Protein AF-A0A1W9PBF8-F1 (afdb_monomer_lite)

Sequence (165 aa):
MTYRDDVLYEDLRHQDFWFPLAHLMTHGIIKGHLNQLGGAEESLEEFTDNAFLYFARGIAMWELYISPDFLTDAQWDVLAAAIRWAKDRFPVLMHTEMVGGDPGQREPYAYVHFLEKKGIIAARNPFIEPRILRIKLNPSLGLSPEATNLVVERKYPASWVFASS

pLDDT: mean 88.45, std 8.97, range [43.03, 97.0]

Radius of gyration: 16.3 Å; chains: 1; bounding box: 34×37×48 Å

Structure (mmCIF, N/CA/C/O backbone):
data_AF-A0A1W9PBF8-F1
#
_entry.id   AF-A0A1W9PBF8-F1
#
loop_
_atom_site.group_PDB
_atom_site.id
_atom_site.type_symbol
_atom_site.label_atom_id
_atom_site.label_alt_id
_atom_site.label_comp_id
_atom_site.label_asym_id
_atom_site.label_entity_id
_atom_site.label_seq_id
_atom_site.pdbx_PDB_ins_code
_atom_site.Cartn_x
_atom_site.Cartn_y
_atom_site.Cartn_z
_atom_site.occupancy
_atom_site.B_iso_or_equiv
_atom_site.auth_seq_id
_atom_site.auth_comp_id
_atom_site.auth_asym_id
_atom_site.auth_atom_id
_atom_site.pdbx_PDB_model_num
ATOM 1 N N . MET A 1 1 ? 11.158 5.943 -4.632 1.00 61.88 1 MET A N 1
ATOM 2 C CA . MET A 1 1 ? 9.759 5.627 -4.245 1.00 61.88 1 MET A CA 1
ATOM 3 C C . MET A 1 1 ? 9.261 6.308 -2.963 1.00 61.88 1 MET A C 1
ATOM 5 O O . MET A 1 1 ? 8.060 6.298 -2.755 1.00 61.88 1 MET A O 1
ATOM 9 N N . THR A 1 2 ? 10.106 6.858 -2.081 1.00 79.38 2 THR A N 1
ATOM 10 C CA . THR A 1 2 ? 9.652 7.455 -0.795 1.00 79.38 2 THR A CA 1
ATOM 11 C C . THR A 1 2 ? 9.131 8.891 -0.922 1.00 79.38 2 THR A C 1
ATOM 13 O O . THR A 1 2 ? 8.303 9.299 -0.127 1.00 79.38 2 THR A O 1
ATOM 16 N N . TYR A 1 3 ? 9.533 9.620 -1.968 1.00 85.38 3 TYR A N 1
ATOM 17 C CA . TYR A 1 3 ? 9.153 11.023 -2.186 1.00 85.38 3 TYR A CA 1
ATOM 18 C C . TYR A 1 3 ? 7.636 11.282 -2.199 1.00 85.38 3 TYR A C 1
ATOM 20 O O . TYR A 1 3 ? 7.170 12.264 -1.647 1.00 85.38 3 TYR A O 1
ATOM 28 N N . ARG A 1 4 ? 6.840 10.391 -2.803 1.00 88.94 4 ARG A N 1
ATOM 29 C CA . ARG A 1 4 ? 5.377 10.545 -2.811 1.00 88.94 4 ARG A CA 1
ATOM 30 C C . ARG A 1 4 ? 4.799 10.496 -1.401 1.00 88.94 4 ARG A C 1
ATOM 32 O O . ARG A 1 4 ? 3.900 11.257 -1.083 1.00 88.94 4 ARG A O 1
ATOM 39 N N . ASP A 1 5 ? 5.306 9.575 -0.594 1.00 91.62 5 ASP A N 1
ATOM 40 C CA . ASP A 1 5 ? 4.809 9.359 0.759 1.00 91.62 5 ASP A CA 1
ATOM 41 C C . ASP A 1 5 ? 5.271 10.483 1.686 1.00 91.62 5 ASP A C 1
ATOM 43 O O . ASP A 1 5 ? 4.520 10.874 2.564 1.00 91.62 5 ASP A O 1
ATOM 47 N N . ASP A 1 6 ? 6.457 11.039 1.438 1.00 92.44 6 ASP A N 1
ATOM 48 C CA . ASP A 1 6 ? 6.975 12.252 2.079 1.00 92.44 6 ASP A CA 1
ATOM 49 C C . ASP A 1 6 ? 6.059 13.464 1.826 1.00 92.44 6 ASP A C 1
ATOM 51 O O . ASP A 1 6 ? 5.580 14.083 2.770 1.00 92.44 6 ASP A O 1
ATOM 55 N N . VAL A 1 7 ? 5.681 13.723 0.566 1.00 91.06 7 VAL A N 1
ATOM 56 C CA . VAL A 1 7 ? 4.721 14.796 0.230 1.00 91.06 7 VAL A CA 1
ATOM 57 C C . VAL A 1 7 ? 3.356 14.564 0.886 1.00 91.06 7 VAL A C 1
ATOM 59 O O . VAL A 1 7 ? 2.791 15.483 1.469 1.00 91.06 7 VAL A O 1
ATOM 62 N N . LEU A 1 8 ? 2.835 13.332 0.842 1.00 91.19 8 LEU A N 1
ATOM 63 C CA . LEU A 1 8 ? 1.571 13.003 1.513 1.00 91.19 8 LEU A CA 1
ATOM 64 C C . LEU A 1 8 ? 1.658 13.188 3.031 1.00 91.19 8 LEU A C 1
ATOM 66 O O . LEU A 1 8 ? 0.681 13.599 3.651 1.00 91.19 8 LEU A O 1
ATOM 70 N N . TYR A 1 9 ? 2.801 12.867 3.635 1.00 92.19 9 TYR A N 1
ATOM 71 C CA . TYR A 1 9 ? 3.018 13.068 5.059 1.00 92.19 9 TYR A CA 1
ATOM 72 C C . TYR A 1 9 ? 3.028 14.559 5.403 1.00 92.19 9 TYR A C 1
ATOM 74 O O . TYR A 1 9 ? 2.340 14.956 6.339 1.00 92.19 9 TYR A O 1
ATOM 82 N N . GLU A 1 10 ? 3.721 15.388 4.621 1.00 90.88 10 GLU A N 1
ATOM 83 C CA . GLU A 1 10 ? 3.713 16.846 4.783 1.00 90.88 10 GLU A CA 1
ATOM 84 C C . GLU A 1 10 ? 2.287 17.414 4.708 1.00 90.88 10 GLU A C 1
ATOM 86 O O . GLU A 1 10 ? 1.830 18.073 5.644 1.00 90.88 10 GLU A O 1
ATOM 91 N N . ASP A 1 11 ? 1.541 17.074 3.656 1.00 89.69 11 ASP A N 1
ATOM 92 C CA . ASP A 1 11 ? 0.173 17.560 3.447 1.00 89.69 11 ASP A CA 1
ATOM 93 C C . ASP A 1 11 ? -0.780 17.148 4.588 1.00 89.69 11 ASP A C 1
ATOM 95 O O . ASP A 1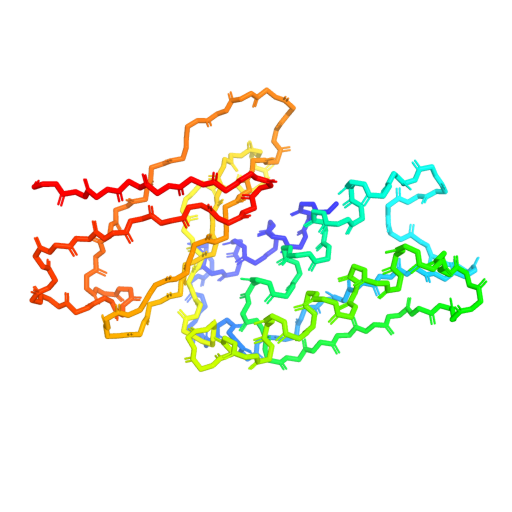 11 ? -1.571 17.955 5.082 1.00 89.69 11 ASP A O 1
ATOM 99 N N . LEU A 1 12 ? -0.707 15.888 5.032 1.00 87.50 12 LEU A N 1
ATOM 100 C CA . LEU A 1 12 ? -1.647 15.332 6.012 1.00 87.50 12 LEU A CA 1
ATOM 101 C C . LEU A 1 12 ? -1.250 15.597 7.469 1.00 87.50 12 LEU A C 1
ATOM 103 O O . LEU A 1 12 ? -2.121 15.672 8.332 1.00 87.50 12 LEU A O 1
ATOM 107 N N . ARG A 1 13 ? 0.050 15.661 7.783 1.00 88.25 13 ARG A N 1
ATOM 108 C CA . ARG A 1 13 ? 0.550 15.742 9.169 1.00 88.25 13 ARG A CA 1
ATOM 109 C C . ARG A 1 13 ? 1.080 17.111 9.546 1.00 88.25 13 ARG A C 1
ATOM 111 O O . ARG A 1 13 ? 0.922 17.498 10.702 1.00 88.25 13 ARG A O 1
ATOM 118 N N . HIS A 1 14 ? 1.708 17.820 8.614 1.00 85.19 14 HIS A N 1
ATOM 119 C CA . HIS A 1 14 ? 2.288 19.133 8.883 1.00 85.19 14 HIS A CA 1
ATOM 120 C C . HIS A 1 14 ? 1.340 20.265 8.492 1.00 85.19 14 HIS A C 1
ATOM 122 O O . HIS A 1 14 ? 1.154 21.193 9.277 1.00 85.19 14 HIS A O 1
ATOM 128 N N . GLN A 1 15 ? 0.701 20.161 7.325 1.00 86.25 15 GLN A N 1
ATOM 129 C CA . GLN A 1 15 ? -0.261 21.160 6.844 1.00 86.25 15 GLN A CA 1
ATOM 130 C C . GLN A 1 15 ? -1.697 20.916 7.345 1.00 86.25 15 GLN A C 1
ATOM 132 O O . GLN A 1 15 ? -2.550 21.787 7.183 1.00 86.25 15 GLN A O 1
ATOM 137 N N . ASP A 1 16 ? -1.950 19.757 7.969 1.00 86.06 16 ASP A N 1
ATOM 138 C CA . ASP A 1 16 ? -3.243 19.347 8.546 1.00 86.06 16 ASP A CA 1
ATOM 139 C C . ASP A 1 16 ? -4.409 19.467 7.549 1.00 86.06 16 ASP A C 1
ATOM 141 O O . ASP A 1 16 ? -5.506 19.948 7.857 1.00 86.06 16 ASP A O 1
ATOM 145 N N . PHE A 1 17 ? -4.167 19.067 6.297 1.00 86.06 17 PHE A N 1
ATOM 146 C CA . PHE A 1 17 ? -5.200 19.124 5.276 1.00 86.06 17 PHE A CA 1
ATOM 147 C C . PHE A 1 17 ? -6.332 18.130 5.544 1.00 86.06 17 PHE A C 1
ATOM 149 O O . PHE A 1 17 ? -6.135 16.926 5.698 1.00 86.06 17 PHE A O 1
ATOM 156 N N . TRP A 1 18 ? -7.558 18.654 5.521 1.00 80.62 18 TRP A N 1
ATOM 157 C CA . TRP A 1 18 ? -8.777 17.924 5.859 1.00 80.62 18 TRP A CA 1
ATOM 158 C C . TRP A 1 18 ? -9.559 17.504 4.611 1.00 80.62 18 TRP A C 1
ATOM 160 O O . TRP A 1 18 ? -10.665 17.974 4.333 1.00 80.62 18 TRP A O 1
ATOM 170 N N . PHE A 1 19 ? -8.973 16.605 3.826 1.00 85.69 19 PHE A N 1
ATOM 171 C CA . PHE A 1 19 ? -9.673 15.901 2.753 1.00 85.69 19 PHE A CA 1
ATOM 172 C C . PHE A 1 19 ? -9.404 14.394 2.842 1.00 85.69 19 PHE A C 1
ATOM 174 O O . PHE A 1 19 ? -8.347 13.981 3.317 1.00 85.69 19 PHE A O 1
ATOM 181 N N . PRO A 1 20 ? -10.330 13.540 2.373 1.00 86.81 20 PRO A N 1
ATOM 182 C CA . PRO A 1 20 ? -10.102 12.101 2.382 1.00 86.81 20 PRO A CA 1
ATOM 183 C C . PRO A 1 20 ? -8.926 11.734 1.472 1.00 86.81 20 PRO A C 1
ATOM 185 O O . PRO A 1 20 ? -8.977 11.991 0.267 1.00 86.81 20 PRO A O 1
ATOM 188 N N . LEU A 1 21 ? -7.901 11.072 2.017 1.00 88.31 21 LEU A N 1
ATOM 189 C CA . LEU A 1 21 ? -6.741 10.602 1.247 1.00 88.31 21 LEU A CA 1
ATOM 190 C C . LEU A 1 21 ? -7.159 9.703 0.068 1.00 88.31 21 LEU A C 1
ATOM 192 O O . LEU A 1 21 ? -6.552 9.758 -0.999 1.00 88.31 21 LEU A O 1
ATOM 196 N N . ALA A 1 22 ? -8.250 8.945 0.208 1.00 91.31 22 ALA A N 1
ATOM 197 C CA . ALA A 1 22 ? -8.802 8.136 -0.878 1.00 91.31 22 ALA A CA 1
ATOM 198 C C . ALA A 1 22 ? -9.193 8.949 -2.127 1.00 91.31 22 ALA A C 1
ATOM 200 O O . ALA A 1 22 ? -9.251 8.395 -3.223 1.00 91.31 22 ALA A O 1
ATOM 201 N N . HIS A 1 23 ? -9.464 10.249 -1.988 1.00 90.62 23 HIS A N 1
ATOM 202 C CA . HIS A 1 23 ? -9.865 11.133 -3.087 1.00 90.62 23 HIS A CA 1
ATOM 203 C C . HIS A 1 23 ? -8.697 11.909 -3.701 1.00 90.62 23 HIS A C 1
ATOM 205 O O . HIS A 1 23 ? -8.906 12.696 -4.625 1.00 90.62 23 HIS A O 1
ATOM 211 N N . LEU A 1 24 ? -7.472 11.690 -3.221 1.00 89.06 24 LEU A N 1
ATOM 212 C CA . LEU A 1 24 ? -6.293 12.276 -3.832 1.00 89.06 24 LEU A CA 1
ATOM 213 C C . LEU A 1 24 ? -5.896 11.536 -5.105 1.00 89.06 24 LEU A C 1
ATOM 215 O O . LEU A 1 24 ? -5.874 10.305 -5.173 1.00 89.06 24 LEU A O 1
ATOM 219 N N . MET A 1 25 ? -5.496 12.322 -6.099 1.00 86.12 25 MET A N 1
ATOM 220 C CA . MET A 1 25 ? -4.662 11.827 -7.180 1.00 86.12 25 MET A CA 1
ATOM 221 C C . MET A 1 25 ? -3.219 11.825 -6.694 1.00 86.12 25 MET A C 1
ATOM 223 O O . MET A 1 25 ? -2.691 12.851 -6.271 1.00 86.12 25 MET A O 1
ATOM 227 N N . THR A 1 26 ? -2.580 10.666 -6.775 1.00 85.50 26 THR A N 1
ATOM 228 C CA . THR A 1 26 ? -1.131 10.560 -6.634 1.00 85.50 26 THR A CA 1
ATOM 229 C C . THR A 1 26 ? -0.596 9.865 -7.867 1.00 85.50 26 THR A C 1
ATOM 231 O O . THR A 1 26 ? -1.300 9.041 -8.455 1.00 85.50 26 THR A O 1
ATOM 234 N N . HIS A 1 27 ? 0.650 10.167 -8.232 1.00 85.12 27 HIS A N 1
ATOM 235 C CA . HIS A 1 27 ? 1.266 9.528 -9.386 1.00 85.12 27 HIS A CA 1
ATOM 236 C C . HIS A 1 27 ? 1.162 8.002 -9.336 1.00 85.12 27 HIS A C 1
ATOM 238 O O . HIS A 1 27 ? 1.152 7.383 -8.275 1.00 85.12 27 HIS A O 1
ATOM 244 N N . GLY A 1 28 ? 1.115 7.392 -10.510 1.00 88.06 28 GLY A N 1
ATOM 245 C CA . GLY A 1 28 ? 0.952 5.959 -10.669 1.00 88.06 28 GLY A CA 1
ATOM 246 C C . GLY A 1 28 ? 2.212 5.110 -10.603 1.00 88.06 28 GLY A C 1
ATOM 247 O O . GLY A 1 28 ? 3.248 5.491 -10.044 1.00 88.06 28 GLY A O 1
ATOM 248 N N . ILE A 1 29 ? 2.093 3.950 -11.241 1.00 91.12 29 ILE A N 1
ATOM 249 C CA . ILE A 1 29 ? 3.216 3.112 -11.667 1.00 91.12 29 ILE A CA 1
ATOM 250 C C . ILE A 1 29 ? 3.684 3.640 -13.027 1.00 91.12 29 ILE A C 1
ATOM 252 O O . ILE A 1 29 ? 2.869 3.815 -13.932 1.00 91.12 29 ILE A O 1
ATOM 256 N N . ILE A 1 30 ? 4.984 3.915 -13.162 1.00 90.81 30 ILE A N 1
ATOM 257 C CA . ILE A 1 30 ? 5.593 4.425 -14.398 1.00 90.81 30 ILE A CA 1
ATOM 258 C C . ILE A 1 30 ? 6.656 3.434 -14.858 1.00 90.81 30 ILE A C 1
ATOM 260 O O . ILE A 1 30 ? 7.721 3.348 -14.247 1.00 90.81 30 ILE A O 1
ATOM 264 N N . LYS A 1 31 ? 6.365 2.691 -15.926 1.00 90.88 31 LYS A N 1
ATOM 265 C CA . LYS A 1 31 ? 7.242 1.648 -16.472 1.00 90.88 31 LYS A CA 1
ATOM 266 C C . LYS A 1 31 ? 7.070 1.577 -17.989 1.00 90.88 31 LYS A C 1
ATOM 268 O O . LYS A 1 31 ? 6.260 0.811 -18.506 1.00 90.88 31 LYS A O 1
ATOM 273 N N . GLY A 1 32 ? 7.802 2.421 -18.707 1.00 90.88 32 GLY A N 1
ATOM 274 C CA . GLY A 1 32 ? 7.759 2.473 -20.163 1.00 90.88 32 GLY A CA 1
ATOM 275 C C . GLY A 1 32 ? 9.096 2.845 -20.791 1.00 90.88 32 GLY A C 1
ATOM 276 O O . GLY A 1 32 ? 10.048 3.209 -20.105 1.00 90.88 32 GLY A O 1
ATOM 277 N N . HIS A 1 33 ? 9.148 2.791 -22.121 1.00 89.62 33 HIS A N 1
ATOM 278 C CA . HIS A 1 33 ? 10.388 2.986 -22.888 1.00 89.62 33 HIS A CA 1
ATOM 279 C C . HIS A 1 33 ? 11.059 4.345 -22.650 1.00 89.62 33 HIS A C 1
ATOM 281 O O . HIS A 1 33 ? 12.281 4.447 -22.673 1.00 89.62 33 HIS A O 1
ATOM 287 N N . LEU A 1 34 ? 10.260 5.395 -22.428 1.00 88.50 34 LEU A N 1
ATOM 288 C CA . LEU A 1 34 ? 10.753 6.766 -22.246 1.00 88.50 34 LEU A CA 1
ATOM 289 C C . LEU A 1 34 ? 11.044 7.118 -20.786 1.00 88.50 34 LEU A C 1
ATOM 291 O O . LEU A 1 34 ? 11.772 8.073 -20.522 1.00 88.50 34 LEU A O 1
ATOM 295 N N . ASN A 1 35 ? 10.447 6.393 -19.838 1.00 85.69 35 ASN A N 1
ATOM 296 C CA . ASN A 1 35 ? 10.673 6.607 -18.418 1.00 85.69 35 ASN A CA 1
ATOM 297 C C . ASN A 1 35 ? 10.284 5.363 -17.615 1.00 85.69 35 ASN A C 1
ATOM 299 O O . ASN A 1 35 ? 9.219 4.779 -17.820 1.00 85.69 35 ASN A O 1
ATOM 303 N N . GLN A 1 36 ? 11.123 5.007 -16.649 1.00 84.25 36 GLN A N 1
ATOM 304 C CA . GLN A 1 36 ? 10.899 3.887 -15.746 1.00 84.25 36 GLN A CA 1
ATOM 305 C C . GLN A 1 36 ? 11.279 4.283 -14.322 1.00 84.25 36 GLN A C 1
ATOM 307 O O . GLN A 1 36 ? 12.455 4.379 -13.961 1.00 84.25 36 GLN A O 1
ATOM 312 N N . LEU A 1 37 ? 10.262 4.509 -13.495 1.00 80.56 37 LEU A N 1
ATOM 313 C CA . LEU A 1 37 ? 10.465 4.665 -12.063 1.00 80.56 37 LEU A CA 1
ATOM 314 C C . LEU A 1 37 ? 10.837 3.296 -11.490 1.00 80.56 37 LEU A C 1
ATOM 316 O O . LEU A 1 37 ? 10.074 2.354 -11.641 1.00 80.56 37 LEU A O 1
ATOM 320 N N . GLY A 1 38 ? 12.012 3.209 -10.865 1.00 76.69 38 GLY A N 1
ATOM 321 C CA . GLY A 1 38 ? 12.640 1.945 -10.448 1.00 76.69 38 GLY A CA 1
ATOM 322 C C . GLY A 1 38 ? 13.962 1.679 -11.175 1.00 76.69 38 GLY A C 1
ATOM 323 O O . GLY A 1 38 ? 14.839 1.015 -10.636 1.00 76.69 38 GLY A O 1
ATOM 324 N N . GLY A 1 39 ? 14.166 2.301 -12.342 1.00 84.00 39 GLY A N 1
ATOM 325 C CA . GLY A 1 39 ? 15.369 2.114 -13.153 1.00 84.00 39 GLY A CA 1
ATOM 326 C C . GLY A 1 39 ? 15.325 0.851 -14.018 1.00 84.00 39 GLY A C 1
ATOM 327 O O . GLY A 1 39 ? 14.341 0.110 -14.026 1.00 84.00 39 GLY A O 1
ATOM 328 N N . ALA A 1 40 ? 16.391 0.646 -14.796 1.00 81.69 40 ALA A N 1
ATOM 329 C CA . ALA A 1 40 ? 16.503 -0.477 -15.732 1.00 81.69 40 ALA A CA 1
ATOM 330 C C . ALA A 1 40 ? 16.705 -1.825 -15.027 1.00 81.69 40 ALA A C 1
ATOM 332 O O . ALA A 1 40 ? 16.197 -2.836 -15.495 1.00 81.69 40 ALA A O 1
ATOM 333 N N . GLU A 1 41 ? 17.390 -1.809 -13.884 1.00 86.31 41 GLU A N 1
ATOM 334 C CA . GLU A 1 41 ? 17.762 -2.994 -13.101 1.00 86.31 41 GLU A CA 1
ATOM 335 C C . GLU A 1 41 ? 16.774 -3.281 -11.954 1.00 86.31 41 GLU A C 1
ATOM 337 O O . GLU A 1 41 ? 17.119 -3.961 -10.994 1.00 86.31 41 GLU A O 1
ATOM 342 N N . GLU A 1 42 ? 15.557 -2.730 -12.019 1.00 90.00 42 GLU A N 1
ATOM 343 C CA . GLU A 1 42 ? 14.510 -2.988 -11.024 1.00 90.00 42 GLU A CA 1
ATOM 344 C C . GLU A 1 42 ? 14.177 -4.483 -10.988 1.00 90.00 42 GLU A C 1
ATOM 346 O O . GLU A 1 42 ? 13.710 -5.063 -11.977 1.00 90.00 42 GLU A O 1
ATOM 351 N N . SER A 1 43 ? 14.395 -5.106 -9.834 1.00 92.38 43 SER A N 1
ATOM 352 C CA . SER A 1 43 ? 14.062 -6.510 -9.626 1.00 92.38 43 SER A CA 1
ATOM 353 C C . SER A 1 43 ? 12.546 -6.731 -9.592 1.00 92.38 43 SER A C 1
ATOM 355 O O . SER A 1 43 ? 11.753 -5.828 -9.313 1.00 92.38 43 SER A O 1
ATOM 357 N N . LEU A 1 44 ? 12.114 -7.974 -9.831 1.00 92.19 44 LEU A N 1
ATOM 358 C CA . LEU A 1 44 ? 10.698 -8.333 -9.708 1.00 92.19 44 LEU A CA 1
ATOM 359 C C . LEU A 1 44 ? 10.168 -8.093 -8.283 1.00 92.19 44 LEU A C 1
ATOM 361 O O . LEU A 1 44 ? 9.009 -7.717 -8.125 1.00 92.19 44 LEU A O 1
ATOM 365 N N . GLU A 1 45 ? 11.000 -8.294 -7.260 1.00 91.25 45 GLU A N 1
ATOM 366 C CA . GLU A 1 45 ? 10.642 -8.059 -5.857 1.00 91.25 45 GLU A CA 1
ATOM 367 C C . GLU A 1 45 ? 10.387 -6.572 -5.589 1.00 91.25 45 GLU A C 1
ATOM 369 O O . GLU A 1 45 ? 9.316 -6.221 -5.098 1.00 91.25 45 GLU A O 1
ATOM 374 N N . GLU A 1 46 ? 11.298 -5.689 -6.009 1.00 90.12 46 GLU A N 1
ATOM 375 C CA . GLU A 1 46 ? 11.130 -4.234 -5.871 1.00 90.12 46 GLU A CA 1
ATOM 376 C C . GLU A 1 46 ? 9.888 -3.731 -6.615 1.00 90.12 46 GLU A C 1
ATOM 378 O O . GLU A 1 46 ? 9.110 -2.938 -6.074 1.00 90.12 46 GLU A O 1
ATOM 383 N N . PHE A 1 47 ? 9.659 -4.238 -7.830 1.00 92.12 47 PHE A N 1
ATOM 384 C CA . PHE A 1 47 ? 8.453 -3.931 -8.593 1.00 92.12 47 PHE A CA 1
ATOM 385 C C . PHE A 1 47 ? 7.186 -4.398 -7.861 1.00 92.12 47 PHE A C 1
ATOM 387 O O . PHE A 1 47 ? 6.188 -3.674 -7.809 1.00 92.12 47 PHE A O 1
ATOM 394 N N . THR A 1 48 ? 7.224 -5.593 -7.267 1.00 92.94 48 THR A N 1
ATOM 395 C CA . THR A 1 48 ? 6.106 -6.165 -6.504 1.00 92.94 48 THR A CA 1
ATOM 396 C C . THR A 1 48 ? 5.803 -5.335 -5.264 1.00 92.94 48 THR A C 1
ATOM 398 O O . THR A 1 48 ? 4.654 -4.929 -5.079 1.00 92.94 48 THR A O 1
ATOM 401 N N . ASP A 1 49 ? 6.818 -4.995 -4.470 1.00 91.38 49 ASP A N 1
ATOM 402 C CA . ASP A 1 49 ? 6.690 -4.113 -3.308 1.00 91.38 49 ASP A CA 1
ATOM 403 C C . ASP A 1 49 ? 6.068 -2.767 -3.693 1.00 91.38 49 ASP A C 1
ATOM 405 O O . ASP A 1 49 ? 5.144 -2.280 -3.031 1.00 91.38 49 ASP A O 1
ATOM 409 N N . ASN A 1 50 ? 6.544 -2.171 -4.791 1.00 90.38 50 ASN A N 1
ATOM 410 C CA . ASN A 1 50 ? 6.035 -0.901 -5.294 1.00 90.38 50 ASN A CA 1
ATOM 411 C C . ASN A 1 50 ? 4.569 -0.998 -5.724 1.00 90.38 50 ASN A C 1
ATOM 413 O O . ASN A 1 50 ? 3.747 -0.180 -5.304 1.00 90.38 50 ASN A O 1
ATOM 417 N N . ALA A 1 51 ? 4.233 -2.005 -6.534 1.00 93.12 51 ALA A N 1
ATOM 418 C CA . ALA A 1 51 ? 2.883 -2.213 -7.036 1.00 93.12 51 ALA A CA 1
ATOM 419 C C . ALA A 1 51 ? 1.901 -2.461 -5.887 1.00 93.12 51 ALA A C 1
ATOM 421 O O . ALA A 1 51 ? 0.873 -1.788 -5.801 1.00 93.12 51 ALA A O 1
ATOM 422 N N . PHE A 1 52 ? 2.232 -3.360 -4.957 1.00 92.50 52 PHE A N 1
ATOM 423 C CA . PHE A 1 52 ? 1.373 -3.634 -3.808 1.00 92.50 52 PHE A CA 1
ATOM 424 C C . PHE A 1 52 ? 1.179 -2.399 -2.938 1.00 92.50 52 PHE A C 1
ATOM 426 O O . PHE A 1 52 ? 0.037 -2.064 -2.628 1.00 92.50 52 PHE A O 1
ATOM 433 N N . LEU A 1 53 ? 2.250 -1.677 -2.592 1.00 92.50 53 LEU A N 1
ATOM 434 C CA . LEU A 1 53 ? 2.120 -0.451 -1.808 1.00 92.50 53 LEU A CA 1
ATOM 435 C C . LEU A 1 53 ? 1.318 0.619 -2.562 1.00 92.50 53 LEU A C 1
ATOM 437 O O . LEU A 1 53 ? 0.572 1.370 -1.941 1.00 92.50 53 LEU A O 1
ATOM 441 N N . TYR A 1 54 ? 1.447 0.713 -3.891 1.00 93.56 54 TYR A N 1
ATOM 442 C CA . TYR A 1 54 ? 0.658 1.638 -4.709 1.00 93.56 54 TYR A CA 1
ATOM 443 C C . TYR A 1 54 ? -0.840 1.440 -4.520 1.00 93.56 54 TYR A C 1
ATOM 445 O O . TYR A 1 54 ? -1.528 2.374 -4.111 1.00 93.56 54 TYR A O 1
ATOM 453 N N . PHE A 1 55 ? -1.328 0.221 -4.726 1.00 94.88 55 PHE A N 1
ATOM 454 C CA . PHE A 1 55 ? -2.751 -0.057 -4.573 1.00 94.88 55 PHE A CA 1
ATOM 455 C C . PHE A 1 55 ? -3.198 -0.095 -3.106 1.00 94.88 55 PHE A C 1
ATOM 457 O O . PHE A 1 55 ? -4.322 0.293 -2.786 1.00 94.88 55 PHE A O 1
ATOM 464 N N . ALA A 1 56 ? -2.315 -0.514 -2.198 1.00 94.88 56 ALA A N 1
ATOM 465 C CA . ALA A 1 56 ? -2.610 -0.576 -0.774 1.00 94.88 56 ALA A CA 1
ATOM 466 C C . ALA A 1 56 ? -2.637 0.799 -0.087 1.00 94.88 56 ALA A C 1
ATOM 468 O O . ALA A 1 56 ? -3.055 0.867 1.055 1.00 94.88 56 ALA A O 1
ATOM 469 N N . ARG A 1 57 ? -2.278 1.901 -0.764 1.00 94.06 57 ARG A N 1
ATOM 470 C CA . ARG A 1 57 ? -2.524 3.266 -0.255 1.00 94.06 57 ARG A CA 1
ATOM 471 C C . ARG A 1 57 ? -4.005 3.620 -0.142 1.00 94.06 57 ARG A C 1
ATOM 473 O O . ARG A 1 57 ? -4.334 4.595 0.515 1.00 94.06 57 ARG A O 1
ATOM 480 N N . GLY A 1 58 ? -4.894 2.883 -0.810 1.00 94.56 58 GLY A N 1
ATOM 481 C CA . GLY A 1 58 ? -6.337 3.126 -0.738 1.00 94.56 58 GLY A CA 1
ATOM 482 C C . GLY A 1 58 ? -6.837 4.360 -1.491 1.00 94.56 58 GLY A C 1
ATOM 483 O O . GLY A 1 58 ? -7.970 4.783 -1.277 1.00 94.56 58 GLY A O 1
ATOM 484 N N . ILE A 1 59 ? -6.032 4.911 -2.404 1.00 93.12 59 ILE A N 1
ATOM 485 C CA . ILE A 1 59 ? -6.477 5.944 -3.349 1.00 93.12 59 ILE A CA 1
ATOM 486 C C . ILE A 1 59 ? -7.477 5.361 -4.360 1.00 93.12 59 ILE A C 1
ATOM 488 O O . ILE A 1 59 ? -7.331 4.220 -4.807 1.00 93.12 59 ILE A O 1
ATOM 492 N N . ALA A 1 60 ? -8.488 6.146 -4.732 1.00 92.19 60 ALA A N 1
ATOM 493 C CA . ALA A 1 60 ? -9.560 5.729 -5.637 1.00 92.19 60 ALA A CA 1
ATOM 494 C C . ALA A 1 60 ? -9.160 5.771 -7.116 1.00 92.19 60 ALA A C 1
ATOM 496 O O . ALA A 1 60 ? -9.714 5.030 -7.928 1.00 92.19 60 ALA A O 1
ATOM 497 N N . MET A 1 61 ? -8.210 6.638 -7.476 1.00 92.62 61 MET A N 1
ATOM 498 C CA . MET A 1 61 ? -7.749 6.787 -8.851 1.00 92.62 61 MET A CA 1
ATOM 499 C C . MET A 1 61 ? -6.390 6.120 -9.039 1.00 92.62 61 MET A C 1
ATOM 501 O O . MET A 1 61 ? -5.419 6.477 -8.371 1.00 92.62 61 MET A O 1
ATOM 505 N N . TRP A 1 62 ? -6.329 5.161 -9.965 1.00 93.44 62 TRP A N 1
ATOM 506 C CA . TRP A 1 62 ? -5.101 4.450 -10.308 1.00 93.44 62 TRP A CA 1
ATOM 507 C C . TRP A 1 62 ? -4.599 4.859 -11.685 1.00 93.44 62 TRP A C 1
ATOM 509 O O . TRP A 1 62 ? -5.298 4.698 -12.684 1.00 93.44 62 TRP A O 1
ATOM 519 N N . GLU A 1 63 ? -3.365 5.340 -11.735 1.00 92.94 63 GLU A N 1
ATOM 520 C CA . GLU A 1 63 ? -2.663 5.678 -12.962 1.00 92.94 63 GLU A CA 1
ATOM 521 C C . GLU A 1 63 ? -1.633 4.592 -13.286 1.00 92.94 63 GLU A C 1
ATOM 523 O O . GLU A 1 63 ? -0.849 4.169 -12.433 1.00 92.94 63 GLU A O 1
ATOM 528 N N . LEU A 1 64 ? -1.619 4.150 -14.542 1.00 93.44 64 LEU A N 1
ATOM 529 C CA . LEU A 1 64 ? -0.646 3.193 -15.061 1.00 93.44 64 LEU A CA 1
ATOM 530 C C . LEU A 1 64 ? -0.013 3.788 -16.318 1.00 93.44 64 LEU A C 1
ATOM 532 O O . LEU A 1 64 ? -0.586 3.736 -17.404 1.00 93.44 64 LEU A O 1
ATOM 536 N N . TYR A 1 65 ? 1.176 4.361 -16.162 1.00 93.44 65 TYR A N 1
ATOM 537 C CA . TYR A 1 65 ? 1.984 4.889 -17.258 1.00 93.44 65 TYR A CA 1
ATOM 538 C C . TYR A 1 65 ? 2.927 3.790 -17.744 1.00 93.44 65 TYR A C 1
ATOM 540 O O . TYR A 1 65 ? 4.116 3.772 -17.415 1.00 93.44 65 TYR A O 1
ATOM 548 N N . ILE A 1 66 ? 2.367 2.827 -18.473 1.00 93.56 66 ILE A N 1
ATOM 549 C CA . ILE A 1 66 ? 3.066 1.605 -18.876 1.00 93.56 66 ILE A CA 1
ATOM 550 C C . ILE A 1 66 ? 3.176 1.492 -20.396 1.00 93.56 66 ILE A C 1
ATOM 552 O O . ILE A 1 66 ? 2.218 1.769 -21.116 1.00 93.56 66 ILE A O 1
ATOM 556 N N . SER A 1 67 ? 4.340 1.059 -20.882 1.00 93.88 67 SER A N 1
ATOM 557 C CA . SER A 1 67 ? 4.484 0.562 -22.256 1.00 93.88 67 SER A CA 1
ATOM 558 C C . SER A 1 67 ? 4.201 -0.942 -22.233 1.00 93.88 67 SER A C 1
ATOM 560 O O . SER A 1 67 ? 4.952 -1.665 -21.580 1.00 93.88 67 SER A O 1
ATOM 562 N N . PRO A 1 68 ? 3.118 -1.439 -22.863 1.00 90.88 68 PRO A N 1
ATOM 563 C CA . PRO A 1 68 ? 2.684 -2.819 -22.646 1.00 90.88 68 PRO A CA 1
ATOM 564 C C . PRO A 1 68 ? 3.708 -3.896 -23.018 1.00 90.88 68 PRO A C 1
ATOM 566 O O . PRO A 1 68 ? 3.764 -4.941 -22.377 1.00 90.88 68 PRO A O 1
ATOM 569 N N . ASP A 1 69 ? 4.521 -3.615 -24.032 1.00 92.12 69 ASP A N 1
ATOM 570 C CA . ASP A 1 69 ? 5.606 -4.446 -24.554 1.00 92.12 69 ASP A CA 1
ATOM 571 C C . ASP A 1 69 ? 6.899 -4.373 -23.723 1.00 92.12 69 ASP A C 1
ATOM 573 O O . ASP A 1 69 ? 7.849 -5.103 -23.994 1.00 92.12 69 ASP A O 1
ATOM 577 N N . PHE A 1 70 ? 6.947 -3.494 -22.719 1.00 90.31 70 PHE A N 1
ATOM 578 C CA . PHE A 1 70 ? 8.106 -3.304 -21.847 1.00 90.31 70 PHE A CA 1
ATOM 579 C C . PHE A 1 70 ? 8.021 -4.122 -20.550 1.00 90.31 70 PHE A C 1
ATOM 581 O O . PHE A 1 70 ? 9.040 -4.390 -19.917 1.00 90.31 70 PHE A O 1
ATOM 588 N N . LEU A 1 71 ? 6.813 -4.514 -20.136 1.00 92.00 71 LEU A N 1
ATOM 589 C CA . LEU A 1 71 ? 6.613 -5.337 -18.947 1.00 92.00 71 LEU A CA 1
ATOM 590 C C . LEU A 1 71 ? 6.809 -6.813 -19.287 1.00 92.00 71 LEU A C 1
ATOM 592 O O . LEU A 1 71 ? 6.266 -7.322 -20.265 1.00 92.00 71 LEU A O 1
ATOM 596 N N . THR A 1 72 ? 7.537 -7.511 -18.422 1.00 93.19 72 THR A N 1
ATOM 597 C CA . THR A 1 72 ? 7.621 -8.976 -18.459 1.00 93.19 72 THR A CA 1
ATOM 598 C C . THR A 1 72 ? 6.291 -9.613 -18.047 1.00 93.19 72 THR A C 1
ATOM 600 O O . THR A 1 72 ? 5.512 -9.012 -17.303 1.00 93.19 72 THR A O 1
ATOM 603 N N . ASP A 1 73 ? 6.055 -10.864 -18.451 1.00 95.62 73 ASP A N 1
ATOM 604 C CA . ASP A 1 73 ? 4.857 -11.624 -18.056 1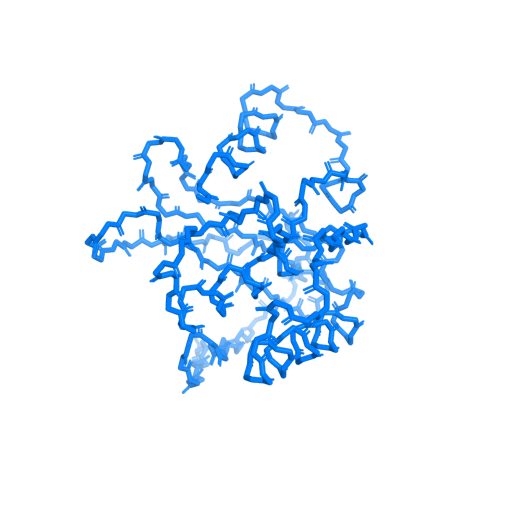.00 95.62 73 ASP A CA 1
ATOM 605 C C . ASP A 1 73 ? 4.686 -11.677 -16.526 1.00 95.62 73 ASP A C 1
ATOM 607 O O . ASP A 1 73 ? 3.595 -11.463 -16.004 1.00 95.62 73 ASP A O 1
ATOM 611 N N . ALA A 1 74 ? 5.785 -11.851 -15.785 1.00 94.44 74 ALA A N 1
ATOM 612 C CA . ALA A 1 74 ? 5.758 -11.870 -14.323 1.00 94.44 74 ALA A CA 1
ATOM 613 C C . ALA A 1 74 ? 5.334 -10.519 -13.715 1.00 94.44 74 ALA A C 1
ATOM 615 O O . ALA A 1 74 ? 4.572 -10.479 -12.749 1.00 94.44 74 ALA A O 1
ATOM 616 N N . GLN A 1 75 ? 5.792 -9.397 -14.280 1.00 93.94 75 GLN A N 1
ATOM 617 C CA . GLN A 1 75 ? 5.363 -8.062 -13.843 1.00 93.94 75 GLN A CA 1
ATOM 618 C C . GLN A 1 75 ? 3.887 -7.813 -14.175 1.00 93.94 75 GLN A C 1
ATOM 620 O O . GLN A 1 75 ? 3.164 -7.213 -13.374 1.00 93.94 75 GLN A O 1
ATOM 625 N N . TRP A 1 76 ? 3.415 -8.313 -15.319 1.00 95.62 76 TRP A N 1
ATOM 626 C CA . TRP A 1 76 ? 1.997 -8.289 -15.670 1.00 95.62 76 TRP A CA 1
ATOM 627 C C . TRP A 1 76 ? 1.138 -9.078 -14.681 1.00 95.62 76 TRP A C 1
ATOM 629 O O . TRP A 1 76 ? 0.111 -8.568 -14.223 1.00 95.62 76 TRP A O 1
ATOM 639 N N . ASP A 1 77 ? 1.578 -10.274 -14.293 1.00 96.06 77 ASP A N 1
ATOM 640 C CA . ASP A 1 77 ? 0.891 -11.102 -13.301 1.00 96.06 77 ASP A CA 1
ATOM 641 C C . ASP A 1 77 ? 0.804 -10.409 -11.937 1.00 96.06 77 ASP A C 1
ATOM 643 O O . ASP A 1 77 ? -0.265 -10.396 -11.314 1.00 96.06 77 ASP A O 1
ATOM 647 N N . VAL A 1 78 ? 1.895 -9.768 -11.503 1.00 95.00 78 VAL A N 1
ATOM 648 C CA . VAL A 1 78 ? 1.944 -8.965 -10.271 1.00 95.00 78 VAL A CA 1
ATOM 649 C C . VAL A 1 78 ? 0.941 -7.814 -10.322 1.00 95.00 78 VAL A C 1
ATOM 651 O O . VAL A 1 78 ? 0.133 -7.671 -9.401 1.00 95.00 78 VAL A O 1
ATOM 654 N N . LEU A 1 79 ? 0.932 -7.022 -11.403 1.00 95.19 79 LEU A N 1
ATOM 655 C CA . LEU A 1 79 ? -0.029 -5.925 -11.560 1.00 95.19 79 LEU A CA 1
ATOM 656 C C . LEU A 1 79 ? -1.467 -6.434 -11.536 1.00 95.19 79 LEU A C 1
ATOM 658 O O . LEU A 1 79 ? -2.306 -5.898 -10.811 1.00 95.19 79 LEU A O 1
ATOM 662 N N . ALA A 1 80 ? -1.758 -7.489 -12.295 1.00 95.75 80 ALA A N 1
ATOM 663 C CA . ALA A 1 80 ? -3.094 -8.057 -12.362 1.00 95.75 80 ALA A CA 1
ATOM 664 C C . ALA A 1 80 ? -3.551 -8.582 -10.991 1.00 95.75 80 ALA A C 1
ATOM 666 O O . ALA A 1 80 ? -4.704 -8.373 -10.599 1.00 95.75 80 ALA A O 1
ATOM 667 N N . ALA A 1 81 ? -2.661 -9.235 -10.238 1.00 95.25 81 ALA A N 1
ATOM 668 C CA . ALA A 1 81 ? -2.943 -9.716 -8.890 1.00 95.25 81 ALA A CA 1
ATOM 669 C C . ALA A 1 81 ? -3.195 -8.565 -7.906 1.00 95.25 81 ALA A C 1
ATOM 671 O O . ALA A 1 81 ? -4.208 -8.589 -7.202 1.00 95.25 81 ALA A O 1
ATOM 672 N N . ALA A 1 82 ? -2.336 -7.543 -7.896 1.00 94.81 82 ALA A N 1
ATOM 673 C CA . ALA A 1 82 ? -2.466 -6.398 -6.999 1.00 94.81 82 ALA A CA 1
ATOM 674 C C . ALA A 1 82 ? -3.743 -5.585 -7.288 1.00 94.81 82 ALA A C 1
ATOM 676 O O . ALA A 1 82 ? -4.490 -5.260 -6.364 1.00 94.81 82 ALA A O 1
ATOM 677 N N . ILE A 1 83 ? -4.069 -5.363 -8.568 1.00 95.50 83 ILE A N 1
ATOM 678 C CA . ILE A 1 83 ? -5.312 -4.699 -8.996 1.00 95.50 83 ILE A CA 1
ATOM 679 C C . ILE A 1 83 ? -6.541 -5.494 -8.548 1.00 95.50 83 ILE A C 1
ATOM 681 O O . ILE A 1 83 ? -7.484 -4.916 -8.005 1.00 95.50 83 ILE A O 1
ATOM 685 N N . ARG A 1 84 ? -6.561 -6.818 -8.761 1.00 96.75 84 ARG A N 1
ATOM 686 C CA . ARG A 1 84 ? -7.682 -7.670 -8.324 1.00 96.75 84 ARG A CA 1
ATOM 687 C C . ARG A 1 84 ? -7.850 -7.632 -6.807 1.00 96.75 84 ARG A C 1
ATOM 689 O O . ARG A 1 84 ? -8.969 -7.455 -6.331 1.00 96.75 84 ARG A O 1
ATOM 696 N N . TRP A 1 85 ? -6.748 -7.749 -6.065 1.00 95.75 85 TRP A N 1
ATOM 697 C CA . TRP A 1 85 ? -6.743 -7.682 -4.604 1.00 95.75 85 TRP A CA 1
ATOM 698 C C . TRP A 1 85 ? -7.302 -6.353 -4.090 1.00 95.75 85 TRP A C 1
ATOM 700 O O . TRP A 1 85 ? -8.127 -6.353 -3.173 1.00 95.75 85 TRP A O 1
ATOM 710 N N . ALA A 1 86 ? -6.886 -5.244 -4.705 1.00 95.94 86 ALA 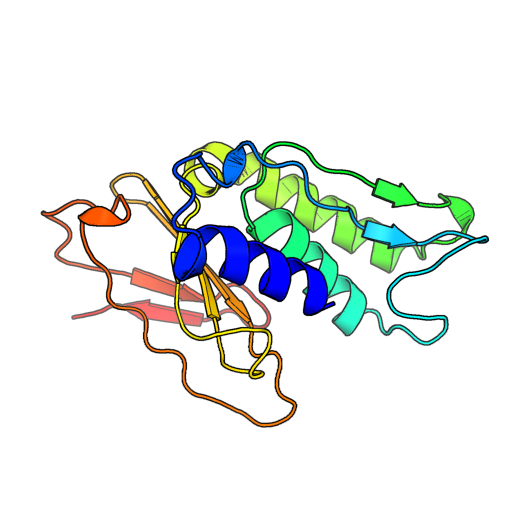A N 1
ATOM 711 C CA . ALA A 1 86 ? -7.303 -3.907 -4.315 1.00 95.94 86 ALA A CA 1
ATOM 712 C C . ALA A 1 86 ? -8.767 -3.634 -4.657 1.00 95.94 86 ALA A C 1
ATOM 714 O O . ALA A 1 86 ? -9.486 -3.112 -3.814 1.00 95.94 86 ALA A O 1
ATOM 715 N N . LYS A 1 87 ? -9.245 -4.051 -5.839 1.00 96.56 87 LYS A N 1
ATOM 716 C CA . LYS A 1 87 ? -10.667 -3.927 -6.217 1.00 96.56 87 LYS A CA 1
ATOM 717 C C . LYS A 1 87 ? -11.579 -4.673 -5.246 1.00 96.56 87 LYS A C 1
ATOM 719 O O . LYS A 1 87 ? -12.564 -4.107 -4.786 1.00 96.56 87 LYS A O 1
ATOM 724 N N . ASP A 1 88 ? -11.224 -5.910 -4.904 1.00 97.00 88 ASP A N 1
ATOM 725 C CA . ASP A 1 88 ? -11.969 -6.744 -3.951 1.00 97.00 88 ASP A CA 1
ATOM 726 C C . ASP A 1 88 ? -12.033 -6.120 -2.542 1.00 97.00 88 ASP A C 1
ATOM 728 O O . ASP A 1 88 ? -13.027 -6.250 -1.830 1.00 97.00 88 ASP A O 1
ATOM 732 N N . ARG A 1 89 ? -10.984 -5.392 -2.140 1.00 96.25 89 ARG A N 1
ATOM 733 C CA . ARG A 1 89 ? -10.860 -4.772 -0.807 1.00 96.25 89 ARG A CA 1
ATOM 734 C C . ARG A 1 89 ? -11.161 -3.282 -0.777 1.00 96.25 89 ARG A C 1
ATOM 736 O O . ARG A 1 89 ? -11.091 -2.689 0.299 1.00 96.25 89 ARG A O 1
ATOM 743 N N . PHE A 1 90 ? -11.521 -2.683 -1.909 1.00 96.12 90 PHE A N 1
ATOM 744 C CA . PHE A 1 90 ? -11.680 -1.238 -2.023 1.00 96.12 90 PHE A CA 1
ATOM 745 C C . PHE A 1 90 ? -12.663 -0.633 -1.006 1.00 96.12 90 PHE A C 1
ATOM 747 O O . PHE A 1 90 ? -12.312 0.395 -0.430 1.00 96.12 90 PHE A O 1
ATOM 754 N N . PRO A 1 91 ? -13.806 -1.279 -0.671 1.00 95.62 91 PRO A N 1
ATOM 755 C CA . PRO A 1 91 ? -14.698 -0.772 0.372 1.00 95.62 91 PRO A CA 1
ATOM 756 C C . PRO A 1 91 ? -14.022 -0.571 1.732 1.00 95.62 91 PRO A C 1
ATOM 758 O O . PRO A 1 91 ? -14.442 0.288 2.487 1.00 95.62 91 PRO A O 1
ATOM 761 N N . VAL A 1 92 ? -12.977 -1.343 2.052 1.00 95.56 92 VAL A N 1
ATOM 762 C CA . VAL A 1 92 ? -12.168 -1.135 3.262 1.00 95.56 92 VAL A CA 1
ATOM 763 C C . VAL A 1 92 ? -11.048 -0.137 2.976 1.00 95.56 92 VAL A C 1
ATOM 765 O O . VAL A 1 92 ? -10.877 0.807 3.738 1.00 95.56 92 VAL A O 1
ATOM 768 N N . LEU A 1 93 ? -10.312 -0.312 1.869 1.00 96.31 93 LEU A N 1
ATOM 769 C CA . LEU A 1 93 ? -9.143 0.510 1.527 1.00 96.31 93 LEU A CA 1
ATOM 770 C C . LEU A 1 93 ? -9.460 2.008 1.420 1.00 96.31 93 LEU A C 1
ATOM 772 O O . LEU A 1 93 ? -8.615 2.821 1.784 1.00 96.31 93 LEU A O 1
ATOM 776 N N . MET A 1 94 ? -10.664 2.377 0.976 1.00 95.12 94 MET A N 1
ATOM 777 C CA . MET A 1 94 ? -11.074 3.781 0.853 1.00 95.12 94 MET A CA 1
ATOM 778 C C . MET A 1 94 ? -11.165 4.530 2.196 1.00 95.12 94 MET A C 1
ATOM 780 O O . MET A 1 94 ? -11.192 5.756 2.205 1.00 95.12 94 MET A O 1
ATOM 784 N N . HIS A 1 95 ? -11.159 3.825 3.331 1.00 94.25 95 HIS A N 1
ATOM 785 C CA . HIS A 1 95 ? -11.047 4.415 4.671 1.00 94.25 95 HIS A CA 1
ATOM 786 C C . HIS A 1 95 ? -9.577 4.555 5.093 1.00 94.25 95 HIS A C 1
ATOM 788 O O . HIS A 1 95 ? -9.189 4.104 6.167 1.00 94.25 95 HIS A O 1
ATOM 794 N N . THR A 1 96 ? -8.741 5.089 4.199 1.00 94.38 96 THR A N 1
ATOM 795 C CA . THR A 1 96 ? -7.288 5.144 4.388 1.00 94.38 96 THR A CA 1
ATOM 796 C C . THR A 1 96 ? -6.846 6.308 5.269 1.00 94.38 96 THR A C 1
ATOM 798 O O . THR A 1 96 ? -7.182 7.458 5.008 1.00 94.38 96 THR A O 1
ATOM 801 N N . GLU A 1 97 ? -5.989 6.003 6.237 1.00 92.75 97 GLU A N 1
ATOM 802 C CA . GLU A 1 97 ? -5.297 6.963 7.093 1.00 92.75 97 GLU A CA 1
ATOM 803 C C . GLU A 1 97 ? -3.795 6.666 7.095 1.00 92.75 97 GLU A C 1
ATOM 805 O O . GLU A 1 97 ? -3.375 5.512 7.217 1.00 92.75 97 GLU A O 1
ATOM 810 N N . MET A 1 98 ? -2.961 7.700 6.983 1.00 93.25 98 MET A N 1
ATOM 811 C CA . MET A 1 98 ? -1.506 7.545 7.077 1.00 93.25 98 MET A CA 1
ATOM 812 C C . MET A 1 98 ? -1.065 7.654 8.538 1.00 93.25 98 MET A C 1
ATOM 814 O O . MET A 1 98 ? -1.390 8.631 9.208 1.00 93.25 98 MET A O 1
ATOM 818 N N . VAL A 1 99 ? -0.310 6.680 9.053 1.00 93.62 99 VAL A N 1
ATOM 819 C CA . VAL A 1 99 ? 0.156 6.611 10.453 1.00 93.62 99 VAL A CA 1
ATOM 820 C C . VAL A 1 99 ? 1.633 6.223 10.542 1.00 93.62 99 VAL A C 1
ATOM 822 O O . VAL A 1 99 ? 2.184 5.624 9.623 1.00 93.62 99 VAL A O 1
ATOM 825 N N . GLY A 1 100 ? 2.258 6.478 11.690 1.00 94.25 100 GLY A N 1
ATOM 826 C CA . GLY A 1 100 ? 3.665 6.153 11.933 1.00 94.25 100 GLY A CA 1
ATOM 827 C C . GLY A 1 100 ? 4.560 7.382 11.827 1.00 94.25 100 GLY A C 1
ATOM 828 O O . GLY A 1 100 ? 4.114 8.475 12.169 1.00 94.25 100 GLY A O 1
ATOM 829 N N . GLY A 1 101 ? 5.815 7.165 11.442 1.00 94.62 101 GLY A N 1
ATOM 830 C CA . GLY A 1 101 ? 6.831 8.209 11.348 1.00 94.62 101 GLY A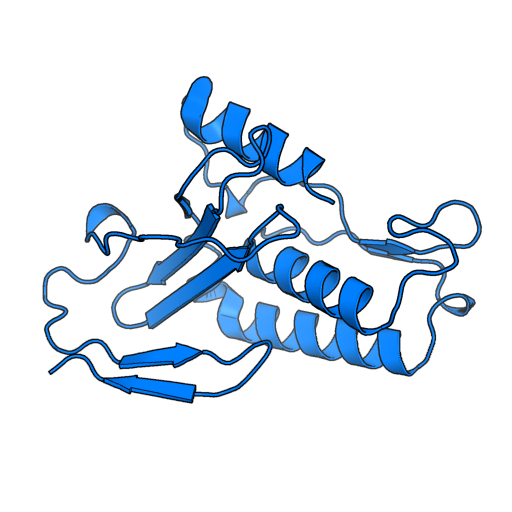 CA 1
ATOM 831 C C . GLY A 1 101 ? 6.883 8.910 9.993 1.00 94.62 101 GLY A C 1
ATOM 832 O O . GLY A 1 101 ? 6.128 8.588 9.074 1.00 94.62 101 GLY A O 1
ATOM 833 N N . ASP A 1 102 ? 7.809 9.855 9.894 1.00 94.38 102 ASP A N 1
ATOM 834 C CA . ASP A 1 102 ? 8.050 10.691 8.722 1.00 94.38 102 ASP A CA 1
ATOM 835 C C . ASP A 1 102 ? 8.871 9.937 7.640 1.00 94.38 102 ASP A C 1
ATOM 837 O O . ASP A 1 102 ? 10.036 9.569 7.871 1.00 94.38 102 ASP A O 1
ATOM 841 N N . PRO A 1 103 ? 8.310 9.703 6.434 1.00 93.81 103 PRO A N 1
ATOM 842 C CA . PRO A 1 103 ? 9.028 9.082 5.322 1.00 93.81 103 PRO A CA 1
ATOM 843 C C . PRO A 1 103 ? 10.267 9.868 4.866 1.00 93.81 103 PRO A C 1
ATOM 845 O O . PRO A 1 103 ? 11.254 9.239 4.460 1.00 93.81 103 PRO A O 1
ATOM 848 N N . GLY A 1 104 ? 10.241 11.202 4.934 1.00 92.50 104 GLY A N 1
ATOM 849 C CA . GLY A 1 104 ? 11.359 12.092 4.610 1.00 92.50 104 GLY A CA 1
ATOM 850 C C . GLY A 1 104 ? 12.547 11.902 5.549 1.00 92.50 104 GLY A C 1
ATOM 851 O O . GLY A 1 104 ? 13.702 11.918 5.114 1.00 92.50 104 GLY A O 1
ATOM 852 N N . GLN A 1 105 ? 12.272 11.562 6.811 1.00 93.62 105 GLN A N 1
ATOM 853 C CA . GLN A 1 105 ? 13.280 11.189 7.814 1.00 93.62 105 GLN A CA 1
ATOM 854 C C . GLN A 1 105 ? 13.640 9.698 7.806 1.00 93.62 105 GLN A C 1
ATOM 856 O O . GLN A 1 105 ? 14.405 9.223 8.648 1.00 93.62 105 GLN A O 1
ATOM 861 N N . ARG A 1 106 ? 13.140 8.950 6.814 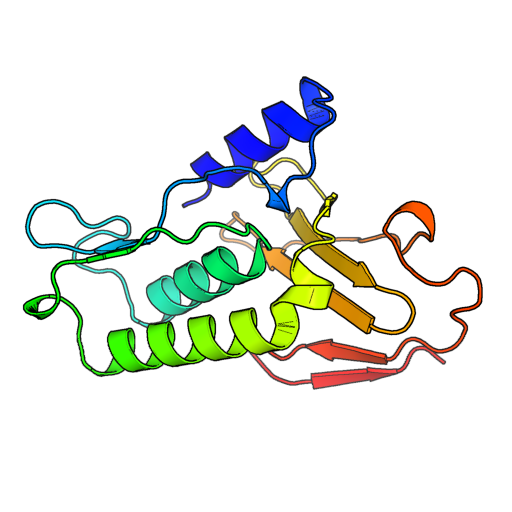1.00 93.38 106 ARG A N 1
ATOM 862 C CA . ARG A 1 106 ? 13.341 7.501 6.658 1.00 93.38 106 ARG A CA 1
ATOM 863 C C . ARG A 1 106 ? 12.786 6.690 7.834 1.00 93.38 106 ARG A C 1
ATOM 865 O O . ARG A 1 106 ? 13.281 5.597 8.124 1.00 93.38 106 ARG A O 1
ATOM 872 N N . GLU A 1 107 ? 11.753 7.192 8.495 1.00 95.25 107 GLU A N 1
ATOM 873 C CA . GLU A 1 107 ? 11.082 6.472 9.569 1.00 95.25 107 GLU A CA 1
ATOM 874 C C . GLU A 1 107 ? 10.049 5.481 9.005 1.00 95.25 107 GLU A C 1
ATOM 876 O O . GLU A 1 107 ? 9.496 5.703 7.926 1.00 95.25 107 GLU A O 1
ATOM 881 N N . PRO A 1 108 ? 9.766 4.361 9.693 1.00 95.88 108 PRO A N 1
ATOM 882 C CA . PRO A 1 108 ? 8.698 3.455 9.287 1.00 95.88 108 PRO A CA 1
ATOM 883 C C . PRO A 1 108 ? 7.321 4.099 9.414 1.00 95.88 108 PRO A C 1
ATOM 885 O O . PRO A 1 108 ? 7.017 4.751 10.414 1.00 95.88 108 PRO A O 1
ATOM 888 N N . TYR A 1 109 ? 6.448 3.804 8.460 1.00 95.62 109 TYR A N 1
ATOM 889 C CA . TYR A 1 109 ? 5.071 4.292 8.433 1.00 95.62 109 TYR A CA 1
ATOM 890 C C . TYR A 1 109 ? 4.135 3.250 7.825 1.00 95.62 109 TYR A C 1
ATOM 892 O O . TYR A 1 109 ? 4.566 2.199 7.338 1.00 95.62 109 TYR A O 1
ATOM 900 N N . ALA A 1 110 ? 2.836 3.522 7.875 1.00 95.44 110 ALA A N 1
ATOM 901 C CA . ALA A 1 110 ? 1.820 2.686 7.268 1.00 95.44 110 ALA A CA 1
ATOM 902 C C . ALA A 1 110 ? 0.627 3.490 6.757 1.00 95.44 110 ALA A C 1
ATOM 904 O O . ALA A 1 110 ? 0.328 4.576 7.249 1.00 95.44 110 ALA A O 1
ATOM 905 N N . TYR A 1 111 ? -0.095 2.875 5.829 1.00 95.06 111 TYR A N 1
ATOM 906 C CA . TYR A 1 111 ? -1.488 3.185 5.547 1.00 95.06 111 TYR A CA 1
ATOM 907 C C . TYR A 1 111 ? -2.358 2.177 6.290 1.00 95.06 111 TYR A C 1
ATOM 909 O O . TYR A 1 111 ? -2.101 0.968 6.245 1.00 95.06 111 TYR A O 1
ATOM 917 N N . VAL A 1 112 ? -3.338 2.670 7.038 1.00 95.19 112 VAL A N 1
ATOM 918 C CA . VAL A 1 112 ? -4.296 1.841 7.768 1.00 95.19 112 VAL A CA 1
ATOM 919 C C . VAL A 1 112 ? -5.691 2.090 7.240 1.00 95.19 112 VAL A C 1
ATOM 921 O O . VAL A 1 112 ? -6.049 3.217 6.919 1.00 95.19 112 VAL A O 1
ATOM 924 N N . HIS A 1 113 ? -6.467 1.018 7.154 1.00 95.12 113 HIS A N 1
ATOM 925 C CA . HIS A 1 113 ? -7.802 1.037 6.585 1.00 95.12 113 HIS A CA 1
ATOM 926 C C . HIS A 1 113 ? -8.707 0.219 7.487 1.00 95.12 113 HIS A C 1
ATOM 928 O O . HIS A 1 113 ? -8.569 -1.006 7.523 1.00 95.12 113 HIS A O 1
ATOM 934 N N . PHE A 1 114 ? -9.605 0.861 8.230 1.00 93.44 114 PHE A N 1
ATOM 935 C CA . PHE A 1 114 ? -10.549 0.152 9.089 1.00 93.44 114 PHE A CA 1
ATOM 936 C C . PHE A 1 114 ? -11.983 0.461 8.695 1.00 93.44 114 PHE A C 1
ATOM 938 O O . PHE A 1 114 ? -12.364 1.609 8.483 1.00 93.44 114 PHE A O 1
ATOM 945 N N . LEU A 1 115 ? -12.775 -0.604 8.622 1.00 90.94 115 LEU A N 1
ATOM 946 C CA . LEU A 1 115 ? -14.209 -0.541 8.419 1.00 90.94 115 LEU A CA 1
ATOM 947 C C . LEU A 1 115 ? -14.862 -1.598 9.306 1.00 90.94 115 LEU A C 1
ATOM 949 O O . LEU A 1 115 ? -14.811 -2.798 9.015 1.00 90.94 115 LEU A O 1
ATOM 953 N N . GLU A 1 116 ? -15.467 -1.139 10.400 1.00 85.38 116 GLU A N 1
ATOM 954 C CA . GLU A 1 116 ? -16.163 -1.965 11.388 1.00 85.38 116 GLU A CA 1
ATOM 955 C C . GLU A 1 116 ? -15.287 -3.110 11.940 1.00 85.38 116 GLU A C 1
ATOM 957 O O . GLU A 1 116 ? -14.456 -2.901 12.825 1.00 85.38 116 GLU A O 1
ATOM 962 N N . LYS A 1 117 ? -15.498 -4.332 11.429 1.00 85.00 117 LYS A N 1
ATOM 963 C CA . LYS A 1 117 ? -14.851 -5.587 11.845 1.00 85.00 117 LYS A CA 1
ATOM 964 C C . LYS A 1 117 ? -13.664 -5.976 10.956 1.00 85.00 117 LYS A C 1
ATOM 966 O O . LYS A 1 117 ? -13.066 -7.026 11.176 1.00 85.00 117 LYS A O 1
ATOM 971 N N . LYS A 1 118 ? -13.359 -5.191 9.918 1.00 89.06 118 LYS A N 1
ATOM 972 C CA . LYS A 1 118 ? -12.275 -5.457 8.964 1.00 89.06 118 LYS A CA 1
ATOM 973 C C . LYS A 1 118 ? -11.215 -4.366 9.056 1.00 89.06 118 LYS A C 1
ATOM 975 O O . LYS A 1 118 ? -11.533 -3.191 9.208 1.00 89.06 118 LYS A O 1
ATOM 980 N N . GLY A 1 119 ? -9.959 -4.779 8.933 1.00 92.19 119 GLY A N 1
ATOM 981 C CA . GLY A 1 119 ? -8.805 -3.894 8.945 1.00 92.19 119 GLY A CA 1
ATOM 982 C C . GLY A 1 119 ? -7.751 -4.346 7.944 1.00 92.19 119 GLY A C 1
ATOM 983 O O . GLY A 1 119 ? -7.532 -5.547 7.781 1.00 92.19 119 GLY A O 1
ATOM 984 N N . ILE A 1 120 ? -7.100 -3.397 7.281 1.00 94.75 120 ILE A N 1
ATOM 985 C CA . ILE A 1 120 ? -5.916 -3.620 6.447 1.00 94.75 120 ILE A CA 1
ATOM 986 C C . ILE A 1 120 ? -4.837 -2.649 6.921 1.00 94.75 120 ILE A C 1
ATOM 988 O O . ILE A 1 120 ? -5.124 -1.495 7.226 1.00 94.75 120 ILE A O 1
ATOM 992 N N . ILE A 1 121 ? -3.596 -3.123 6.997 1.00 94.75 121 ILE A N 1
ATOM 993 C CA . ILE A 1 121 ? -2.429 -2.301 7.315 1.00 94.75 121 ILE A CA 1
ATOM 994 C C . ILE A 1 121 ? -1.373 -2.567 6.247 1.00 94.75 121 ILE A C 1
ATOM 996 O O . ILE A 1 121 ? -0.898 -3.695 6.111 1.00 94.75 121 ILE A O 1
ATOM 1000 N N . ALA A 1 122 ? -0.998 -1.528 5.510 1.00 94.75 122 ALA A N 1
ATOM 1001 C CA . ALA A 1 122 ? 0.090 -1.545 4.545 1.00 94.75 122 ALA A CA 1
ATOM 1002 C C . ALA A 1 122 ? 1.275 -0.770 5.123 1.00 94.75 122 ALA A C 1
ATOM 1004 O O . ALA A 1 122 ? 1.297 0.457 5.099 1.00 94.75 122 ALA A O 1
ATOM 1005 N N . ALA A 1 123 ? 2.241 -1.491 5.691 1.00 94.12 123 ALA A N 1
ATOM 1006 C CA . ALA A 1 123 ? 3.407 -0.904 6.343 1.00 94.12 123 ALA A CA 1
ATOM 1007 C C . ALA A 1 123 ? 4.624 -0.874 5.416 1.00 94.12 123 ALA A C 1
ATOM 1009 O O . ALA A 1 123 ? 4.851 -1.808 4.645 1.00 94.12 123 ALA A O 1
ATOM 1010 N N . ARG A 1 124 ? 5.446 0.167 5.550 1.00 92.69 124 ARG A N 1
ATOM 1011 C CA . ARG A 1 124 ? 6.700 0.317 4.816 1.00 92.69 124 ARG A CA 1
ATOM 1012 C C . ARG A 1 124 ? 7.811 0.793 5.744 1.00 92.69 124 ARG A C 1
ATOM 1014 O O . ARG A 1 124 ? 7.632 1.718 6.531 1.00 92.69 124 ARG A O 1
ATOM 1021 N N . ASN A 1 125 ? 8.982 0.183 5.599 1.00 93.75 125 ASN A N 1
ATOM 1022 C CA . ASN A 1 125 ? 10.230 0.708 6.132 1.00 93.75 125 ASN A CA 1
ATOM 1023 C C . ASN A 1 125 ? 11.036 1.313 4.970 1.00 93.75 125 ASN A C 1
ATOM 1025 O O . ASN A 1 125 ? 11.485 0.560 4.109 1.00 93.75 125 ASN A O 1
ATOM 1029 N N . PRO A 1 126 ? 11.195 2.644 4.888 1.00 91.69 126 PRO A N 1
ATOM 1030 C CA . PRO A 1 126 ? 11.977 3.275 3.826 1.00 91.69 126 PRO A CA 1
ATOM 1031 C C . PRO A 1 126 ? 13.497 3.193 4.060 1.00 91.69 126 PRO A C 1
ATOM 1033 O O . PRO A 1 126 ? 14.256 3.646 3.202 1.00 91.69 126 PRO A O 1
ATOM 1036 N N . PHE A 1 127 ? 13.950 2.655 5.199 1.00 92.62 127 PHE A N 1
ATOM 1037 C CA . PHE A 1 127 ? 15.365 2.508 5.531 1.00 92.62 127 PHE A CA 1
ATOM 1038 C C . PHE A 1 127 ? 15.891 1.095 5.253 1.00 92.62 127 PHE A C 1
ATOM 1040 O O . PHE A 1 127 ? 15.149 0.119 5.315 1.00 92.62 127 PHE A O 1
ATOM 1047 N N . ILE A 1 128 ? 17.194 0.988 4.973 1.00 89.50 128 ILE A N 1
ATOM 1048 C CA . ILE A 1 128 ? 17.846 -0.278 4.601 1.00 89.50 128 ILE A CA 1
ATOM 1049 C C . ILE A 1 128 ? 17.946 -1.271 5.768 1.00 89.50 128 ILE A C 1
ATOM 1051 O O . ILE A 1 128 ? 17.983 -2.480 5.566 1.00 89.50 128 ILE A O 1
ATOM 1055 N N . GLU A 1 129 ? 17.977 -0.771 7.002 1.00 92.75 129 GLU A N 1
ATOM 1056 C CA . GLU A 1 129 ? 18.039 -1.608 8.198 1.00 92.75 129 GLU A CA 1
ATOM 1057 C C . GLU A 1 129 ? 16.643 -1.882 8.769 1.00 92.75 129 GLU A C 1
ATOM 1059 O O . GLU A 1 129 ? 15.776 -1.004 8.707 1.00 92.75 129 GLU A O 1
ATOM 1064 N N . PRO A 1 130 ? 16.431 -3.035 9.434 1.00 93.50 130 PRO A N 1
ATOM 1065 C CA . PRO A 1 130 ? 15.204 -3.303 10.171 1.00 93.50 130 PRO A CA 1
ATOM 1066 C C . PRO A 1 130 ? 14.877 -2.206 11.194 1.00 93.50 130 PRO A C 1
ATOM 1068 O O . PRO A 1 130 ? 15.746 -1.691 11.908 1.00 93.50 130 PRO A O 1
ATOM 1071 N N . ARG A 1 131 ? 13.591 -1.863 11.283 1.00 94.00 131 ARG A N 1
ATOM 1072 C CA . ARG A 1 131 ? 13.047 -0.869 12.213 1.00 94.00 131 ARG A CA 1
ATOM 1073 C C . ARG A 1 131 ? 11.700 -1.334 12.761 1.00 94.00 131 ARG A C 1
ATOM 1075 O O . ARG A 1 131 ? 11.020 -2.160 12.156 1.00 94.00 131 ARG A O 1
ATOM 1082 N N . ILE A 1 132 ? 11.321 -0.798 13.920 1.00 93.69 132 ILE A N 1
ATOM 1083 C CA . ILE A 1 132 ? 10.057 -1.123 14.588 1.00 93.69 132 ILE A CA 1
ATOM 1084 C C . ILE A 1 132 ? 9.035 -0.034 14.274 1.00 93.69 132 ILE A C 1
ATOM 1086 O O . ILE A 1 132 ? 9.241 1.124 14.626 1.00 93.69 132 ILE A O 1
ATOM 1090 N N . LEU A 1 133 ? 7.905 -0.434 13.695 1.00 93.44 133 LEU A N 1
ATOM 1091 C CA . LEU A 1 133 ? 6.711 0.394 13.578 1.00 93.44 133 LEU A CA 1
ATOM 1092 C C . LEU A 1 133 ? 5.724 0.019 14.690 1.00 93.44 133 LEU A C 1
ATOM 1094 O O . LEU A 1 133 ? 5.375 -1.152 14.841 1.00 93.44 133 LEU A O 1
ATOM 1098 N N . ARG A 1 134 ? 5.263 1.004 15.466 1.00 92.00 134 ARG A N 1
ATOM 1099 C CA . ARG A 1 134 ? 4.198 0.822 16.463 1.00 92.00 134 ARG A CA 1
ATOM 1100 C C . ARG A 1 134 ? 2.947 1.552 15.999 1.00 92.00 134 ARG A C 1
ATOM 1102 O O . ARG A 1 134 ? 2.973 2.767 15.841 1.00 92.00 134 ARG A O 1
ATOM 1109 N N . ILE A 1 135 ? 1.857 0.814 15.821 1.00 88.50 135 ILE A N 1
ATOM 1110 C CA . ILE A 1 135 ? 0.557 1.367 15.433 1.00 88.50 135 ILE A CA 1
ATOM 1111 C C . ILE A 1 135 ? -0.397 1.161 16.599 1.00 88.50 135 ILE A C 1
ATOM 1113 O O . ILE A 1 135 ? -0.635 0.031 17.026 1.00 88.50 135 ILE A O 1
ATOM 1117 N N . LYS A 1 136 ? -0.941 2.260 17.124 1.00 86.00 136 LYS A N 1
ATOM 1118 C CA . LYS A 1 136 ? -2.005 2.200 18.121 1.00 86.00 136 LYS A CA 1
ATOM 1119 C C . LYS A 1 136 ? -3.336 2.084 17.391 1.00 86.00 136 LYS A C 1
ATOM 1121 O O . LYS A 1 136 ? -3.753 3.020 16.716 1.00 86.00 136 LYS A O 1
ATOM 1126 N N . LEU A 1 137 ? -4.000 0.946 17.548 1.00 82.75 137 LEU A N 1
ATOM 1127 C CA . LEU A 1 137 ? -5.350 0.750 17.035 1.00 82.75 137 LEU A CA 1
ATOM 1128 C C . LEU A 1 137 ? -6.318 1.591 17.875 1.00 82.75 137 LEU A C 1
ATOM 1130 O O . LEU A 1 137 ? -6.383 1.438 19.094 1.00 82.75 137 LEU A O 1
ATOM 1134 N N . ASN A 1 138 ? -7.005 2.532 17.232 1.00 81.38 138 ASN A N 1
ATOM 1135 C CA . ASN A 1 138 ? -7.885 3.505 17.875 1.00 81.38 138 ASN A CA 1
ATOM 1136 C C . ASN A 1 138 ? -9.217 3.542 17.110 1.00 81.38 138 ASN A C 1
ATOM 1138 O O . ASN A 1 138 ? -9.177 3.606 15.879 1.00 81.38 138 ASN A O 1
ATOM 1142 N N . PRO A 1 139 ? -10.378 3.546 17.790 1.00 82.94 139 PRO A N 1
ATOM 1143 C CA . PRO A 1 139 ? -11.670 3.727 17.134 1.00 82.94 139 PRO A CA 1
ATOM 1144 C C . PRO A 1 139 ? -11.771 4.965 16.234 1.00 82.94 139 PRO A C 1
ATOM 1146 O O . PRO A 1 139 ? -12.505 4.941 15.251 1.00 82.94 139 PRO A O 1
ATOM 1149 N N . SER A 1 140 ? -10.984 6.016 16.499 1.00 84.62 140 SER A N 1
ATOM 1150 C CA . SER A 1 140 ? -10.911 7.194 15.620 1.00 84.62 140 SER A CA 1
ATOM 1151 C C . SER A 1 140 ? -10.417 6.884 14.201 1.00 84.62 140 SER A C 1
ATOM 1153 O O . SER A 1 140 ? -10.623 7.694 13.310 1.00 84.62 140 SER A O 1
ATOM 1155 N N . LEU A 1 141 ? -9.762 5.738 13.990 1.00 83.75 141 LEU A N 1
ATOM 1156 C CA . LEU A 1 141 ? -9.274 5.275 12.687 1.00 83.75 141 LEU A CA 1
ATOM 1157 C C . LEU A 1 141 ? -10.310 4.418 11.934 1.00 83.75 141 LEU A C 1
ATOM 1159 O O . LEU A 1 141 ? -9.967 3.820 10.922 1.00 83.75 141 LEU A O 1
ATOM 1163 N N . GLY A 1 142 ? -11.545 4.302 12.441 1.00 83.06 142 GLY A N 1
ATOM 1164 C CA . GLY A 1 142 ? -12.619 3.503 11.830 1.00 83.06 142 GLY A CA 1
ATOM 1165 C C . GLY A 1 142 ? -12.771 2.084 12.393 1.00 83.06 142 GLY A C 1
ATOM 1166 O O . GLY A 1 142 ? -13.595 1.306 11.907 1.00 83.06 142 GLY A O 1
ATOM 1167 N N . LEU A 1 143 ? -11.996 1.728 13.425 1.00 84.81 143 LEU A N 1
ATOM 1168 C CA . LEU A 1 143 ? -12.141 0.453 14.131 1.00 84.81 143 LEU A CA 1
ATOM 1169 C C . LEU A 1 143 ? -13.386 0.471 15.030 1.00 84.81 143 LEU A C 1
ATOM 1171 O O . LEU A 1 143 ? -13.659 1.466 15.701 1.00 84.81 143 LEU A O 1
ATOM 1175 N N . SER A 1 144 ? -14.112 -0.647 15.109 1.00 83.25 144 SER A N 1
ATOM 1176 C CA . SER A 1 144 ? -15.209 -0.779 16.075 1.00 83.25 144 SER A CA 1
ATOM 1177 C C . SER A 1 144 ? -14.719 -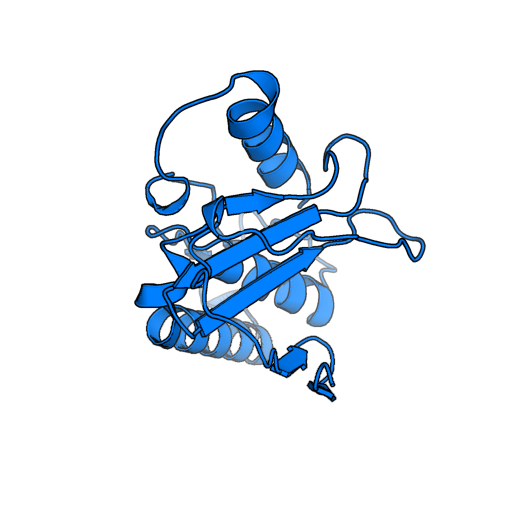0.564 17.525 1.00 83.25 144 SER A C 1
ATOM 1179 O O . SER A 1 144 ? -13.776 -1.239 17.947 1.00 83.25 144 SER A O 1
ATOM 1181 N N . PRO A 1 145 ? -15.372 0.307 18.323 1.00 81.81 145 PRO A N 1
ATOM 1182 C CA . PRO A 1 145 ? -15.076 0.467 19.752 1.00 81.81 145 PRO A CA 1
ATOM 1183 C C . PRO A 1 145 ? -15.273 -0.811 20.580 1.00 81.81 145 PRO A C 1
ATOM 1185 O O . PRO A 1 145 ? -14.714 -0.933 21.665 1.00 81.81 145 PRO A O 1
ATOM 1188 N N . GLU A 1 146 ? -16.062 -1.758 20.071 1.00 83.06 146 GLU A N 1
ATOM 1189 C CA . GLU A 1 146 ? -16.387 -3.032 20.722 1.00 83.06 146 GLU A CA 1
ATOM 1190 C C . GLU A 1 146 ? -15.437 -4.169 20.300 1.00 83.06 146 GLU A C 1
ATOM 1192 O O . GLU A 1 146 ? -15.657 -5.332 20.642 1.00 83.06 146 GLU A O 1
ATOM 1197 N N . ALA A 1 147 ? -14.385 -3.867 19.532 1.00 78.75 147 ALA A N 1
ATOM 1198 C CA . ALA A 1 147 ? -13.420 -4.862 19.085 1.00 78.75 147 ALA A CA 1
ATOM 1199 C C . ALA A 1 147 ? -12.616 -5.423 20.273 1.00 78.75 147 ALA A C 1
ATOM 1201 O O . ALA A 1 147 ? -11.757 -4.745 20.831 1.00 78.75 147 ALA A O 1
ATOM 1202 N N . THR A 1 148 ? -12.879 -6.679 20.640 1.00 73.25 148 THR A N 1
ATOM 1203 C CA . THR A 1 148 ? -12.265 -7.344 21.805 1.00 73.25 148 THR A CA 1
ATOM 1204 C C . THR A 1 148 ? -11.374 -8.541 21.459 1.00 73.25 148 THR A C 1
ATOM 1206 O O . THR A 1 148 ? -10.640 -8.991 22.325 1.00 73.25 148 THR A O 1
ATOM 1209 N N . ASN A 1 149 ? -11.370 -9.018 20.205 1.00 75.75 149 ASN A N 1
ATOM 1210 C CA . ASN A 1 149 ? -10.578 -10.171 19.745 1.00 75.75 149 ASN A CA 1
ATOM 1211 C C . ASN A 1 149 ? -9.987 -9.904 18.352 1.00 75.75 149 ASN A C 1
ATOM 1213 O O . ASN A 1 149 ? -10.611 -10.212 17.332 1.00 75.75 149 ASN A O 1
ATOM 1217 N N . LEU A 1 150 ? -8.804 -9.292 18.286 1.00 78.56 150 LEU A N 1
ATOM 1218 C CA . LEU A 1 150 ? -8.169 -8.958 17.014 1.00 78.56 150 LEU A CA 1
ATOM 1219 C C . LEU A 1 150 ? -7.353 -10.143 16.488 1.00 78.56 150 LEU A C 1
ATOM 1221 O O . LEU A 1 150 ? -6.460 -10.665 17.153 1.00 78.56 150 LEU A O 1
ATOM 1225 N N . VAL A 1 151 ? -7.631 -10.539 15.248 1.00 79.00 151 VAL A N 1
ATOM 1226 C CA . VAL A 1 151 ? -6.791 -11.477 14.502 1.00 79.00 151 VAL A CA 1
ATOM 1227 C C . VAL A 1 151 ? -5.999 -10.678 13.481 1.00 79.00 151 VAL A C 1
ATOM 1229 O O . VAL A 1 151 ? -6.571 -10.018 12.614 1.00 79.00 151 VAL A O 1
ATOM 1232 N N . VAL A 1 152 ? -4.677 -10.728 13.597 1.00 81.12 152 VAL A N 1
ATOM 1233 C CA . VAL A 1 152 ? -3.749 -10.074 12.681 1.00 81.12 152 VAL A CA 1
ATOM 1234 C C . VAL A 1 152 ? -3.176 -11.131 11.756 1.00 81.12 152 VAL A C 1
ATOM 1236 O O . VAL A 1 152 ? -2.498 -12.057 12.192 1.00 81.12 152 VAL A O 1
ATOM 1239 N N . GLU A 1 153 ? -3.429 -10.979 10.464 1.00 81.56 153 GLU A N 1
ATOM 1240 C CA . GLU A 1 153 ? -2.817 -11.803 9.434 1.00 81.56 153 GLU A CA 1
ATOM 1241 C C . GLU A 1 153 ? -1.887 -10.944 8.577 1.00 81.56 153 GLU A C 1
ATOM 1243 O O . GLU A 1 153 ? -2.325 -10.003 7.910 1.00 81.56 153 GLU A O 1
ATOM 1248 N N . ARG A 1 154 ? -0.597 -11.285 8.554 1.00 82.81 154 ARG A N 1
ATOM 1249 C CA . ARG A 1 154 ? 0.306 -10.782 7.521 1.00 82.81 154 ARG A CA 1
ATOM 1250 C C . ARG A 1 154 ? 0.094 -11.649 6.292 1.00 82.81 154 ARG A C 1
ATOM 1252 O O . ARG A 1 154 ? 0.226 -12.861 6.384 1.00 82.81 154 ARG A O 1
ATOM 1259 N N . LYS A 1 155 ? -0.227 -11.038 5.153 1.00 79.19 155 LYS A N 1
ATOM 1260 C CA . LYS A 1 155 ? -0.342 -11.732 3.857 1.00 79.19 155 LYS A CA 1
ATOM 1261 C C . LYS A 1 155 ? 0.889 -11.549 2.965 1.00 79.19 155 LYS A C 1
ATOM 1263 O O . LYS A 1 155 ? 1.161 -12.408 2.136 1.00 79.19 155 LYS A O 1
ATOM 1268 N N . TYR A 1 156 ? 1.622 -10.449 3.137 1.00 81.69 156 TYR A N 1
ATOM 1269 C CA . TYR A 1 156 ? 2.747 -10.049 2.290 1.00 81.69 156 TYR A CA 1
ATOM 1270 C C . TYR A 1 156 ? 3.888 -9.444 3.131 1.00 81.69 156 TYR A C 1
ATOM 1272 O O . TYR A 1 156 ? 3.620 -8.817 4.164 1.00 81.69 156 TYR A O 1
ATOM 1280 N N . PRO A 1 157 ? 5.168 -9.606 2.746 1.00 70.38 157 PRO A N 1
ATOM 1281 C CA . PRO A 1 157 ? 5.712 -10.536 1.742 1.00 70.38 157 PRO A CA 1
ATOM 1282 C C . PRO A 1 157 ? 5.630 -12.020 2.136 1.00 70.38 157 PRO A C 1
ATOM 1284 O O . PRO A 1 157 ? 5.798 -12.892 1.295 1.00 70.38 157 PRO A O 1
ATOM 1287 N N . ALA A 1 158 ? 5.339 -12.324 3.403 1.00 67.44 158 ALA A N 1
ATOM 1288 C CA . ALA A 1 158 ? 5.165 -13.687 3.898 1.00 67.44 158 ALA A CA 1
ATOM 1289 C C . ALA A 1 158 ? 3.844 -13.817 4.664 1.00 67.44 158 ALA A C 1
ATOM 1291 O O . ALA A 1 158 ? 3.398 -12.854 5.292 1.00 67.44 158 ALA A O 1
ATOM 1292 N N . SER A 1 159 ? 3.240 -15.008 4.620 1.00 48.97 159 SER A N 1
ATOM 1293 C CA . SER A 1 159 ? 1.958 -15.288 5.273 1.00 48.97 159 SER A CA 1
ATOM 1294 C C . SER A 1 159 ? 2.131 -15.812 6.704 1.00 48.97 159 SER A C 1
ATOM 1296 O O . SER A 1 159 ? 2.808 -16.819 6.900 1.00 48.97 159 SER A O 1
ATOM 1298 N N . TRP A 1 160 ? 1.508 -15.169 7.697 1.00 70.88 160 TRP A N 1
ATOM 1299 C CA . TRP A 1 160 ? 1.362 -15.697 9.066 1.00 70.88 160 TRP A CA 1
ATOM 1300 C C . TRP A 1 160 ? 0.179 -15.063 9.808 1.00 70.88 160 TRP A C 1
ATOM 1302 O O . TRP A 1 160 ? -0.234 -13.950 9.491 1.00 70.88 160 TRP A O 1
ATOM 1312 N N . VAL A 1 161 ? -0.350 -15.766 10.816 1.00 62.50 161 VAL A N 1
ATOM 1313 C CA . VAL A 1 161 ? -1.522 -15.357 11.611 1.00 62.50 161 VAL A CA 1
ATOM 1314 C C . VAL A 1 161 ? -1.150 -15.260 13.091 1.00 62.50 161 VAL A C 1
ATOM 1316 O O . VAL A 1 161 ? -0.535 -16.173 13.639 1.00 62.50 161 VAL A O 1
ATOM 1319 N N . PHE A 1 162 ? -1.548 -14.169 13.740 1.00 70.38 162 PHE A N 1
ATOM 1320 C CA . PHE A 1 162 ? -1.447 -13.937 15.178 1.00 70.38 162 PHE A CA 1
ATOM 1321 C C . PHE A 1 162 ? -2.829 -13.573 15.726 1.00 70.38 162 PHE A C 1
ATOM 1323 O O . PHE A 1 162 ? -3.467 -12.643 15.236 1.00 70.38 162 PHE A O 1
ATOM 1330 N N . ALA A 1 163 ? -3.299 -14.290 16.741 1.00 55.75 163 ALA A N 1
ATOM 1331 C CA . ALA A 1 163 ? -4.509 -13.931 17.473 1.00 55.75 163 ALA A CA 1
ATOM 1332 C C . ALA A 1 163 ? -4.105 -13.201 18.757 1.00 55.75 163 ALA A C 1
ATOM 1334 O O . ALA A 1 163 ? -3.297 -13.726 19.523 1.00 55.75 163 ALA A O 1
ATOM 1335 N N . SER A 1 164 ? -4.644 -12.004 18.997 1.00 55.28 164 SER A N 1
ATOM 1336 C CA . SER A 1 164 ? -4.537 -11.389 20.320 1.00 55.28 164 SER A CA 1
ATOM 1337 C C . SER A 1 164 ? -5.486 -12.126 21.265 1.00 55.28 164 SER A C 1
ATOM 1339 O O . SER A 1 164 ? -6.693 -12.136 21.016 1.00 55.28 164 SER A O 1
ATOM 1341 N N . SER A 1 165 ? -4.935 -12.759 22.299 1.00 43.03 165 SER A N 1
ATOM 1342 C CA . SER A 1 165 ? -5.679 -13.308 23.440 1.00 43.03 165 SER A CA 1
ATOM 1343 C C . SER A 1 165 ? -6.165 -12.215 24.378 1.00 43.03 165 SER A C 1
ATOM 1345 O O . SER A 1 165 ? -5.345 -11.297 24.620 1.00 43.03 165 SER A O 1
#

Foldseek 3Di:
DLVQVLVVCCVCPVVVDPDQQQADDDDAQAEEDVDHDCDPPRDLVNLLLRLLQRLLQLHNDHDDNYDPVRDDPSSVVSNVVSVVVSVVCNVQSSLWDKDFDRSVVQTKIWIWTAAEQDIDIGIDRSDPDDDDTDDDDDVVSNYHPPDDKDWDWDPPPDTDIDIDD

Secondary structure (DSSP, 8-state):
--HHHHHHHIIIIIS---S-GGG-----EEEETTEETT-TT--HHHHHHHHHHHHHT--S---EEE-TTTS-HHHHHHHHHHHHHHHHHHHHHTSEEEEES-TTTT--EEEEEEEBTEEEEEEE--SSS---------GGGTB-TT----EEEE-SSS-EEEE--